Protein AF-A0A0F3GZW8-F1 (afdb_monomer_lite)

Secondary structure (DSSP, 8-state):
-HHHHHHHHHHHHHHHHHHHHHHTT---TT---SSHHHHHHHT-GGGGGGT-HHHHHHHHHSSTT-TTT-GGGHHHHHHHHHHHHHHHHHHHHHHH-SSHHHHS---

Structure (mmCIF, N/CA/C/O backbone):
data_AF-A0A0F3GZW8-F1
#
_entry.id   AF-A0A0F3GZW8-F1
#
loop_
_atom_site.group_PDB
_atom_site.id
_atom_site.type_symbol
_atom_site.label_atom_id
_atom_site.label_alt_id
_atom_site.label_comp_id
_atom_site.label_asym_id
_atom_site.label_entity_id
_atom_site.label_seq_id
_atom_site.pdbx_PDB_ins_code
_atom_site.Cartn_x
_atom_site.Cartn_y
_atom_site.Cartn_z
_atom_site.occupancy
_atom_site.B_iso_or_equiv
_atom_site.auth_seq_id
_atom_site.auth_comp_id
_atom_site.auth_asym_id
_atom_site.auth_atom_id
_atom_site.pdbx_PDB_model_num
ATOM 1 N N . MET A 1 1 ? -20.539 -32.818 47.115 1.00 61.59 1 MET A N 1
ATOM 2 C CA . MET A 1 1 ? -19.917 -31.531 46.699 1.00 61.59 1 MET A CA 1
ATOM 3 C C . MET A 1 1 ? -18.628 -31.689 45.891 1.00 61.59 1 MET A C 1
ATOM 5 O O . MET A 1 1 ? -18.414 -30.912 44.973 1.00 61.59 1 MET A O 1
ATOM 9 N N . ARG A 1 2 ? -17.754 -32.653 46.215 1.00 76.62 2 ARG A N 1
ATOM 10 C CA . ARG A 1 2 ? -16.456 -32.840 45.536 1.00 76.62 2 ARG A CA 1
ATOM 11 C C . ARG A 1 2 ? -16.603 -33.286 44.070 1.00 76.62 2 ARG A C 1
ATOM 13 O O . ARG A 1 2 ? -15.934 -32.748 43.202 1.00 76.62 2 ARG A O 1
ATOM 20 N N . THR A 1 3 ? -17.559 -34.173 43.800 1.00 74.31 3 THR A N 1
ATOM 21 C CA . THR A 1 3 ? -17.944 -34.628 42.452 1.00 74.31 3 THR A CA 1
ATOM 22 C C . THR A 1 3 ? -18.569 -33.516 41.608 1.00 74.31 3 THR A C 1
ATOM 24 O O . THR A 1 3 ? -18.182 -33.332 40.464 1.00 74.31 3 THR A O 1
ATOM 27 N N . LEU A 1 4 ? -19.456 -32.704 42.193 1.00 79.69 4 LEU A N 1
ATOM 28 C CA . LEU A 1 4 ? -20.075 -31.558 41.514 1.00 79.69 4 LEU A CA 1
ATOM 29 C C . LEU A 1 4 ? -19.038 -30.491 41.115 1.00 79.69 4 LEU A C 1
ATOM 31 O O . LEU A 1 4 ? -19.085 -29.972 40.007 1.00 79.69 4 LEU A O 1
ATOM 35 N N . LYS A 1 5 ? -18.053 -30.215 41.983 1.00 78.19 5 LYS A N 1
ATOM 36 C CA . LYS A 1 5 ? -16.934 -29.307 41.672 1.00 78.19 5 LYS A CA 1
ATOM 37 C C . LYS A 1 5 ? -16.046 -29.837 40.542 1.00 78.19 5 LYS A C 1
ATOM 39 O O . LYS A 1 5 ? -15.617 -29.056 39.704 1.00 78.19 5 LYS A O 1
ATOM 44 N N . LEU A 1 6 ? -15.799 -31.149 40.507 1.00 84.12 6 LEU A N 1
ATOM 45 C CA . LEU A 1 6 ? -15.028 -31.788 39.437 1.00 84.12 6 LEU A CA 1
ATOM 46 C C . LEU A 1 6 ? -15.751 -31.706 38.090 1.00 84.12 6 LEU A C 1
ATOM 48 O O . LEU A 1 6 ? -15.115 -31.374 37.098 1.00 84.12 6 LEU A O 1
ATOM 52 N N . VAL A 1 7 ? -17.069 -31.930 38.060 1.00 85.00 7 VAL A N 1
ATOM 53 C CA . VAL A 1 7 ? -17.869 -31.808 36.829 1.00 85.00 7 VAL A CA 1
ATOM 54 C C . VAL A 1 7 ? -17.865 -30.370 36.305 1.00 85.00 7 VAL A C 1
ATOM 56 O O . VAL A 1 7 ? -17.645 -30.166 35.117 1.00 85.00 7 VAL A O 1
ATOM 59 N N . VAL A 1 8 ? -18.025 -29.373 37.183 1.00 87.31 8 VAL A N 1
ATOM 60 C CA . VAL A 1 8 ? -17.992 -27.948 36.800 1.00 87.31 8 VAL A CA 1
ATOM 61 C C . VAL A 1 8 ? -16.610 -27.518 36.293 1.00 87.31 8 VAL A C 1
ATOM 63 O O . VAL A 1 8 ? -16.509 -26.774 35.323 1.00 87.31 8 VAL A O 1
ATOM 66 N N . LEU A 1 9 ? -15.525 -28.000 36.905 1.00 85.56 9 LEU A N 1
ATOM 67 C CA . LEU A 1 9 ? -14.171 -27.712 36.421 1.00 85.56 9 LEU A CA 1
ATOM 68 C C . LEU A 1 9 ? -13.901 -28.353 35.054 1.00 85.56 9 LEU A C 1
ATOM 70 O O . LEU A 1 9 ? -13.270 -27.726 34.205 1.00 85.56 9 LEU A O 1
ATOM 74 N N . LEU A 1 10 ? -14.408 -29.567 34.818 1.00 85.50 10 LEU A N 1
ATOM 75 C CA . LEU A 1 10 ? -14.246 -30.260 33.539 1.00 85.50 10 LEU A CA 1
ATOM 76 C C . LEU A 1 10 ? -15.021 -29.575 32.407 1.00 85.50 10 LEU A C 1
ATOM 78 O O . LEU A 1 10 ? -14.510 -29.472 31.294 1.00 85.50 10 LEU A O 1
ATOM 82 N N . THR A 1 11 ? -16.231 -29.076 32.681 1.00 82.19 11 THR A N 1
ATOM 83 C CA . THR A 1 11 ? -17.036 -28.363 31.678 1.00 82.19 11 THR A CA 1
ATOM 84 C C . THR A 1 11 ? -16.449 -26.998 3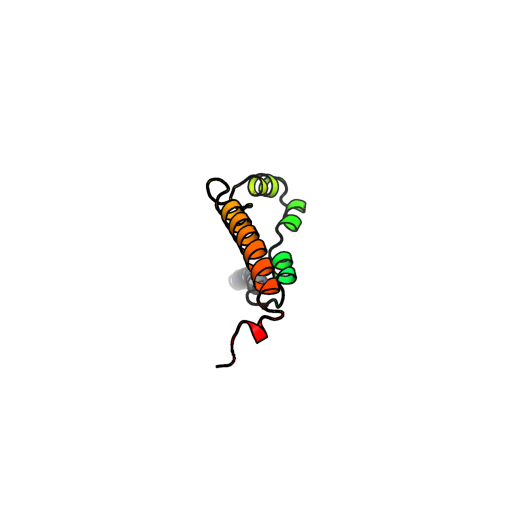1.333 1.00 82.19 11 THR A C 1
ATOM 86 O O . THR A 1 11 ? -16.446 -26.628 30.162 1.00 82.19 11 THR A O 1
ATOM 89 N N . ILE A 1 12 ? -15.885 -26.278 32.307 1.00 84.38 12 ILE A N 1
ATOM 90 C CA . ILE A 1 12 ? -15.163 -25.020 32.058 1.00 84.38 12 ILE A CA 1
ATOM 91 C C . ILE A 1 12 ? -13.893 -25.289 31.242 1.00 84.38 12 ILE A C 1
ATOM 93 O O . ILE A 1 12 ? -13.663 -24.621 30.236 1.00 84.38 12 ILE A O 1
ATOM 97 N N . ALA A 1 13 ? -13.101 -26.299 31.614 1.00 82.06 13 ALA A N 1
ATOM 98 C CA . ALA A 1 13 ? -11.893 -26.663 30.874 1.00 82.06 13 ALA A CA 1
ATOM 99 C C . ALA A 1 13 ? -12.201 -27.046 29.417 1.00 82.06 13 ALA A C 1
ATOM 101 O O . ALA A 1 13 ? -11.511 -26.597 28.504 1.00 82.06 13 ALA A O 1
ATOM 102 N N . LEU A 1 14 ? -13.272 -27.811 29.182 1.00 79.44 14 LEU A N 1
ATOM 103 C CA . LEU A 1 14 ? -13.702 -28.187 27.835 1.00 79.44 14 LEU A CA 1
ATOM 104 C C . LEU A 1 14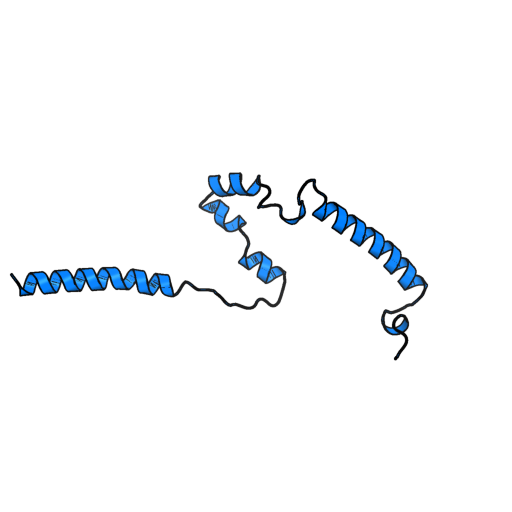 ? -14.267 -26.988 27.052 1.00 79.44 14 LEU A C 1
ATOM 106 O O . LEU A 1 14 ? -13.979 -26.841 25.867 1.00 79.44 14 LEU A O 1
ATOM 110 N N . GLY A 1 15 ? -15.004 -26.095 27.720 1.00 79.75 15 GLY A N 1
ATOM 111 C CA . GLY A 1 15 ? -15.528 -24.859 27.134 1.00 79.75 15 GLY A CA 1
ATOM 112 C C . GLY A 1 15 ? -14.442 -23.862 26.715 1.00 79.75 15 GLY A C 1
ATOM 113 O O . GLY A 1 15 ? -14.627 -23.149 25.735 1.00 79.75 15 GLY A O 1
ATOM 114 N N . LEU A 1 16 ? -13.293 -23.846 27.401 1.00 76.12 16 LEU A N 1
ATOM 115 C CA . LEU A 1 16 ? -12.117 -23.053 27.018 1.00 76.12 16 LEU A CA 1
ATOM 116 C C . LEU A 1 16 ? -11.241 -23.731 25.950 1.00 76.12 16 LEU A C 1
ATOM 118 O O . LEU A 1 16 ? -10.575 -23.035 25.183 1.00 76.12 16 LEU A O 1
ATOM 122 N N . LEU A 1 17 ? -11.254 -25.065 25.856 1.00 71.50 17 LEU A N 1
ATOM 123 C CA . LEU A 1 17 ? -10.461 -25.795 24.861 1.00 71.50 17 LEU A CA 1
ATOM 124 C C . LEU A 1 17 ? -11.015 -25.634 23.434 1.00 71.50 17 LEU A C 1
ATOM 126 O O . LEU A 1 17 ? -10.249 -25.554 22.477 1.00 71.50 17 LEU A O 1
ATOM 130 N N . VAL A 1 18 ? -12.342 -25.570 23.279 1.00 67.75 18 VAL A N 1
ATOM 131 C CA . VAL A 1 18 ? -12.998 -25.499 21.959 1.00 67.75 18 VAL A CA 1
ATOM 132 C C . VAL A 1 18 ? -12.644 -24.213 21.187 1.00 67.75 18 VAL A C 1
ATOM 134 O O . VAL A 1 18 ? -12.234 -24.331 20.031 1.00 67.75 18 VAL A O 1
ATOM 137 N N . PRO A 1 19 ? -12.695 -23.002 21.781 1.00 67.81 19 PRO A N 1
ATOM 138 C CA . PRO A 1 19 ? -12.236 -21.783 21.116 1.00 67.81 19 PRO A CA 1
ATOM 139 C C . PRO A 1 19 ? -10.757 -21.840 20.721 1.00 67.81 19 PRO A C 1
ATOM 141 O O . PRO A 1 19 ? -10.405 -21.419 19.623 1.00 67.81 19 PRO A O 1
ATOM 144 N N . ALA A 1 20 ? -9.893 -22.411 21.568 1.00 65.06 20 ALA A N 1
ATOM 145 C CA . ALA A 1 20 ? -8.460 -22.506 21.291 1.00 65.06 20 ALA A CA 1
ATOM 146 C C . ALA A 1 20 ? -8.153 -23.384 20.061 1.00 65.06 20 ALA A C 1
ATOM 148 O O . ALA A 1 20 ? -7.315 -23.021 19.237 1.00 65.06 20 ALA A O 1
ATOM 149 N N . VAL A 1 21 ? -8.868 -24.502 19.886 1.00 64.62 21 VAL A N 1
ATOM 150 C CA . VAL A 1 21 ? -8.689 -25.403 18.730 1.00 64.62 21 VAL A CA 1
ATOM 151 C C . VAL A 1 21 ? -9.249 -24.799 17.435 1.00 64.62 21 VAL A C 1
ATOM 153 O O . VAL A 1 21 ? -8.672 -24.999 16.367 1.00 64.62 21 VAL A O 1
ATOM 156 N N . VAL A 1 22 ? -10.344 -24.036 17.510 1.00 65.69 22 VAL A N 1
ATOM 157 C CA . VAL A 1 22 ? -10.915 -23.343 16.340 1.00 65.69 22 VAL A CA 1
ATOM 158 C C . VAL A 1 22 ? -10.004 -22.200 15.876 1.00 65.69 22 VAL A C 1
ATOM 160 O O . VAL A 1 22 ? -9.802 -22.039 14.675 1.00 65.69 22 VAL A O 1
ATOM 163 N N . MET A 1 23 ? -9.390 -21.457 16.802 1.00 61.19 23 MET A N 1
ATOM 164 C CA . MET A 1 23 ? -8.439 -20.385 16.470 1.00 61.19 23 MET A CA 1
ATOM 165 C C . MET A 1 23 ? -7.098 -20.911 15.93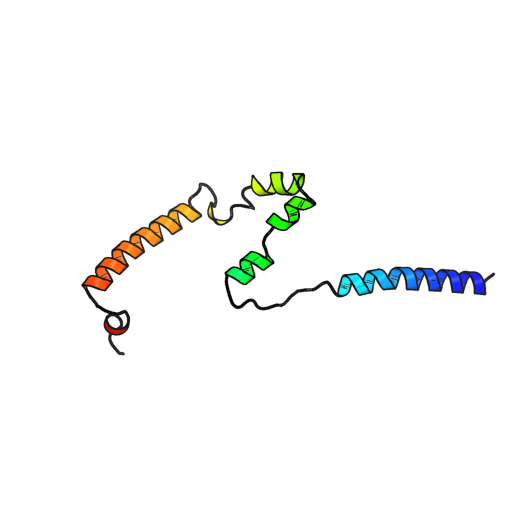0 1.00 61.19 23 MET A C 1
ATOM 167 O O . MET A 1 23 ? -6.458 -20.230 15.138 1.00 61.19 23 MET A O 1
ATOM 171 N N . ALA A 1 24 ? -6.694 -22.138 16.281 1.00 59.31 24 ALA A N 1
ATOM 172 C CA . ALA A 1 24 ? -5.468 -22.761 15.771 1.00 59.31 24 ALA A CA 1
ATOM 173 C C . ALA A 1 24 ? -5.554 -23.219 14.298 1.00 59.31 24 ALA A C 1
ATOM 175 O O . ALA A 1 24 ? -4.528 -23.480 13.679 1.00 59.31 24 ALA A O 1
ATOM 176 N N . LYS A 1 25 ? -6.761 -23.326 13.720 1.00 55.22 25 LYS A N 1
ATOM 177 C CA . LYS A 1 25 ? -6.970 -23.714 12.310 1.00 55.22 25 LYS A CA 1
ATOM 178 C C . LYS A 1 25 ? -7.069 -22.543 11.333 1.00 55.22 25 LYS A C 1
ATOM 180 O O . LYS A 1 25 ? -7.274 -22.774 10.146 1.00 55.22 25 LYS A O 1
ATOM 185 N N . ALA A 1 26 ? -6.921 -21.309 11.806 1.00 56.22 26 ALA A N 1
ATOM 186 C CA . ALA A 1 26 ? -6.957 -20.115 10.964 1.00 56.22 26 ALA A CA 1
ATOM 187 C C . ALA A 1 26 ? -5.607 -19.797 10.291 1.00 56.22 26 ALA A C 1
ATOM 189 O O . ALA A 1 26 ? -5.411 -18.677 9.825 1.00 56.22 26 ALA A O 1
ATOM 190 N N . ASP A 1 27 ? -4.676 -20.752 10.249 1.00 53.34 27 ASP A N 1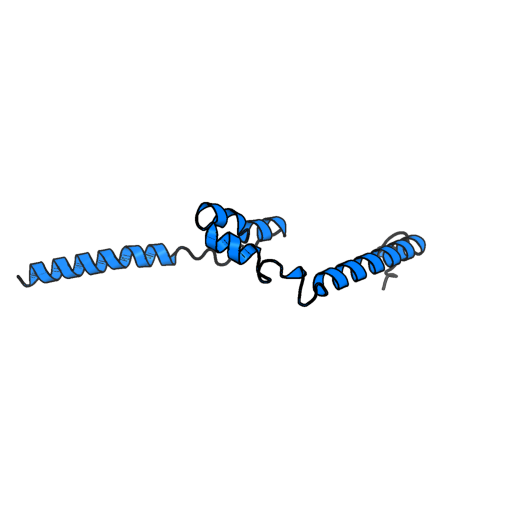
ATOM 191 C CA . ASP A 1 27 ? -3.377 -20.557 9.617 1.00 53.34 27 ASP A CA 1
ATOM 192 C C . ASP A 1 27 ? -3.463 -20.921 8.123 1.00 53.34 27 ASP A C 1
ATOM 194 O O . ASP A 1 27 ? -3.218 -22.051 7.707 1.00 53.34 27 ASP A O 1
ATOM 198 N N . ASP A 1 28 ? -3.867 -19.945 7.304 1.00 56.00 28 ASP A N 1
ATOM 199 C CA . ASP A 1 28 ? -3.780 -19.959 5.829 1.00 56.00 28 ASP A CA 1
ATOM 200 C C . ASP A 1 28 ? -2.320 -19.717 5.367 1.00 56.00 28 ASP A C 1
ATOM 202 O O . ASP A 1 28 ? -2.044 -18.998 4.408 1.00 56.00 28 ASP A O 1
ATOM 206 N N . SER A 1 29 ? -1.346 -20.264 6.102 1.00 55.03 29 SER A N 1
ATOM 207 C CA . SER A 1 29 ? 0.071 -19.870 6.084 1.00 55.03 29 SER A CA 1
ATOM 208 C C . SER A 1 29 ? 0.907 -20.437 4.938 1.00 55.03 29 SER A C 1
ATOM 210 O O . SER A 1 29 ? 2.126 -20.551 5.058 1.00 55.03 29 SER A O 1
ATOM 212 N N . GLY A 1 30 ? 0.315 -20.774 3.791 1.00 58.28 30 GLY A N 1
ATOM 213 C CA . GLY A 1 30 ? 1.136 -21.382 2.739 1.00 58.28 30 GLY A CA 1
ATOM 214 C C . GLY A 1 30 ? 0.509 -21.596 1.381 1.00 58.28 30 GLY A C 1
ATOM 215 O O . GLY A 1 30 ? 1.027 -22.404 0.611 1.00 58.28 30 GLY A O 1
ATOM 216 N N . LYS A 1 31 ? -0.596 -20.925 1.048 1.00 70.62 31 LYS A N 1
ATOM 217 C CA . LYS A 1 31 ? -1.151 -21.075 -0.295 1.00 70.62 31 LYS A CA 1
ATOM 218 C C . LYS A 1 31 ? -0.263 -20.335 -1.298 1.00 70.62 31 LYS A C 1
ATOM 220 O O . LYS A 1 31 ? -0.381 -19.124 -1.467 1.00 70.62 31 LYS A O 1
ATOM 225 N N . GLU A 1 32 ? 0.634 -21.068 -1.956 1.00 81.44 32 GLU A N 1
ATOM 226 C CA . GLU A 1 32 ? 1.434 -20.525 -3.053 1.00 81.44 32 GLU A CA 1
ATOM 227 C C . GLU A 1 32 ? 0.509 -20.008 -4.160 1.00 81.44 32 GLU A C 1
ATOM 229 O O . GLU A 1 32 ? -0.327 -20.733 -4.709 1.00 81.44 32 GLU A O 1
ATOM 234 N N . VAL A 1 33 ? 0.657 -18.727 -4.479 1.00 87.00 33 VAL A N 1
ATOM 235 C CA . VAL A 1 33 ? -0.064 -18.063 -5.564 1.00 87.00 33 VAL A CA 1
ATOM 236 C C . VAL A 1 33 ? 0.789 -18.080 -6.826 1.00 87.00 33 VAL A C 1
ATOM 238 O O . VAL A 1 33 ? 2.004 -17.898 -6.770 1.00 87.00 33 VAL A O 1
ATOM 241 N N . LYS A 1 34 ? 0.162 -18.297 -7.985 1.00 89.69 34 LYS A N 1
ATOM 242 C CA . LYS A 1 34 ? 0.872 -18.429 -9.269 1.00 89.69 34 LYS A CA 1
ATOM 243 C C . LYS A 1 34 ? 0.961 -17.110 -10.020 1.00 89.69 34 LYS A C 1
ATOM 245 O O . LYS A 1 34 ? 1.725 -16.990 -10.976 1.00 89.69 34 LYS A O 1
ATOM 250 N N . THR A 1 35 ? 0.161 -16.126 -9.618 1.00 92.00 35 THR A N 1
ATOM 251 C CA . THR A 1 35 ? 0.058 -14.843 -10.307 1.00 92.00 35 THR A CA 1
ATOM 252 C C . THR A 1 35 ? 0.103 -13.668 -9.339 1.00 92.00 35 THR A C 1
ATOM 254 O O . THR A 1 35 ? -0.384 -13.731 -8.210 1.00 92.00 35 THR A O 1
ATOM 257 N N . ALA A 1 36 ? 0.611 -12.534 -9.825 1.00 86.44 36 ALA A N 1
ATOM 258 C CA . ALA A 1 36 ? 0.572 -11.279 -9.079 1.00 86.44 36 ALA A CA 1
ATOM 259 C C . ALA A 1 36 ? -0.867 -10.857 -8.725 1.00 86.44 36 ALA A C 1
ATOM 261 O O . ALA A 1 36 ? -1.097 -10.282 -7.668 1.00 86.44 36 ALA A O 1
ATOM 262 N N . LYS A 1 37 ? -1.851 -11.176 -9.578 1.00 90.19 37 LYS A N 1
ATOM 263 C CA . LYS A 1 37 ? -3.267 -10.874 -9.327 1.00 90.19 37 LYS A CA 1
ATOM 264 C C . LYS A 1 37 ? -3.800 -11.607 -8.096 1.00 90.19 37 LYS A C 1
ATOM 266 O O . LYS A 1 37 ? -4.498 -11.003 -7.288 1.00 90.19 37 LYS A O 1
ATOM 271 N N . GLU A 1 38 ? -3.468 -12.887 -7.957 1.00 89.75 38 GLU A N 1
ATOM 272 C CA . GLU A 1 38 ? -3.835 -13.683 -6.781 1.00 89.75 38 GLU A CA 1
ATOM 273 C C . GLU A 1 38 ? -3.155 -13.147 -5.520 1.00 89.75 38 GLU A C 1
ATOM 275 O O . GLU A 1 38 ? -3.814 -13.012 -4.492 1.00 89.75 38 GLU A O 1
ATOM 280 N N . LEU A 1 39 ? -1.875 -12.766 -5.614 1.00 87.88 39 LEU A N 1
ATOM 281 C CA . LEU A 1 39 ? -1.151 -12.159 -4.497 1.00 87.88 39 LEU A CA 1
ATOM 282 C C . LEU A 1 39 ? -1.801 -10.842 -4.042 1.00 87.88 39 LEU A C 1
ATOM 284 O O . LEU A 1 39 ? -2.032 -10.641 -2.854 1.00 87.88 39 LEU A O 1
ATOM 288 N N . ILE A 1 40 ? -2.142 -9.960 -4.986 1.00 89.25 40 ILE A N 1
ATOM 289 C CA . ILE A 1 40 ? -2.811 -8.685 -4.689 1.00 89.25 40 ILE A CA 1
ATOM 290 C C . ILE A 1 40 ? -4.160 -8.935 -4.015 1.00 89.25 40 ILE A C 1
ATOM 292 O O . ILE A 1 40 ? -4.449 -8.315 -2.999 1.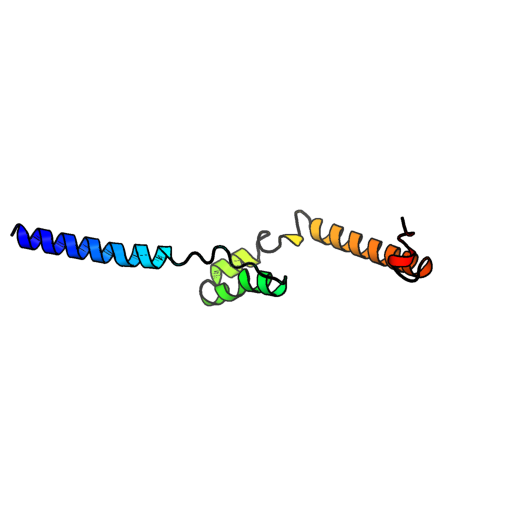00 89.25 40 ILE A O 1
ATOM 296 N N . ALA A 1 41 ? -4.963 -9.866 -4.535 1.00 90.00 41 ALA A N 1
ATOM 297 C CA . ALA A 1 41 ? -6.254 -10.206 -3.942 1.00 90.00 41 ALA A CA 1
ATOM 298 C C . ALA A 1 41 ? -6.114 -10.778 -2.518 1.00 90.00 41 ALA A C 1
ATOM 300 O O . ALA A 1 41 ? -6.921 -10.464 -1.643 1.00 90.00 41 ALA A O 1
ATOM 301 N N . MET A 1 42 ? -5.075 -11.583 -2.267 1.00 87.44 42 MET A N 1
ATOM 302 C CA . MET A 1 42 ? -4.791 -12.164 -0.952 1.00 87.44 42 MET A CA 1
ATOM 303 C C . MET A 1 42 ? -4.484 -11.100 0.107 1.00 87.44 42 MET A C 1
ATOM 305 O O . MET A 1 42 ? -4.889 -11.265 1.257 1.00 87.44 42 MET A O 1
ATOM 309 N N . TYR A 1 43 ? -3.839 -9.996 -0.279 1.00 87.19 43 TYR A N 1
ATOM 310 C CA . TYR A 1 43 ? -3.431 -8.912 0.622 1.00 87.19 43 TYR A CA 1
ATOM 311 C C . TYR A 1 43 ? -4.207 -7.601 0.415 1.00 87.19 43 TYR A C 1
ATOM 313 O O . TYR A 1 43 ? -3.786 -6.550 0.895 1.00 87.19 43 TYR A O 1
ATOM 321 N N . ASP A 1 44 ? -5.358 -7.642 -0.261 1.00 90.62 44 ASP A N 1
ATOM 322 C CA . ASP A 1 44 ? -6.178 -6.453 -0.480 1.00 90.62 44 ASP A CA 1
ATOM 323 C C . ASP A 1 44 ? -6.835 -5.994 0.834 1.00 90.62 44 ASP A C 1
ATOM 325 O O . ASP A 1 44 ? -7.704 -6.669 1.398 1.00 90.62 44 ASP A O 1
ATOM 329 N N . SER A 1 45 ? -6.407 -4.834 1.332 1.00 92.56 45 SER A N 1
ATOM 330 C CA . SER A 1 45 ? -6.933 -4.212 2.551 1.00 92.56 45 SER A CA 1
ATOM 331 C C . SER A 1 45 ? -8.270 -3.494 2.339 1.00 92.56 45 SER A C 1
ATOM 333 O O . SER A 1 45 ? -8.906 -3.109 3.323 1.00 92.56 45 SER A O 1
ATOM 335 N N . THR A 1 46 ? -8.741 -3.305 1.098 1.00 93.06 46 THR A N 1
ATOM 336 C CA . THR A 1 46 ? -9.991 -2.569 0.815 1.00 93.06 46 THR A CA 1
ATOM 337 C C . THR A 1 46 ? -11.220 -3.246 1.419 1.00 93.06 46 THR A C 1
ATOM 339 O O . THR A 1 46 ? -12.128 -2.558 1.887 1.00 93.06 46 THR A O 1
ATOM 342 N N . ARG A 1 47 ? -11.220 -4.583 1.522 1.00 91.69 47 ARG A N 1
ATOM 343 C CA . ARG A 1 47 ? -12.275 -5.351 2.211 1.00 91.69 47 ARG A CA 1
ATOM 344 C C . ARG A 1 47 ? -12.441 -4.951 3.679 1.00 91.69 47 ARG A C 1
ATOM 346 O O . ARG A 1 47 ? -13.552 -4.966 4.198 1.00 91.69 47 ARG A O 1
ATOM 353 N N . CYS A 1 48 ? -11.360 -4.531 4.338 1.00 93.62 48 CYS A N 1
ATOM 354 C CA . CYS A 1 48 ? -11.368 -4.170 5.755 1.00 93.62 48 CYS A CA 1
ATOM 355 C C . CYS A 1 48 ? -12.103 -2.846 6.013 1.00 93.62 48 CYS A C 1
ATOM 357 O O . CYS A 1 48 ? -12.592 -2.623 7.120 1.00 93.62 48 CYS A O 1
ATOM 359 N N . LYS A 1 49 ? -12.239 -1.985 4.992 1.00 95.75 49 LYS A N 1
ATOM 360 C CA . LYS A 1 49 ? -12.933 -0.692 5.084 1.00 95.75 49 LYS A CA 1
ATOM 361 C C . LYS A 1 49 ? -14.386 -0.830 5.546 1.00 95.75 49 LYS A C 1
ATOM 363 O O . LYS A 1 49 ? -14.884 0.066 6.216 1.00 95.75 49 LYS A O 1
ATOM 368 N N . GLN A 1 50 ? -15.045 -1.940 5.207 1.00 94.00 50 GLN A N 1
ATOM 369 C CA . GLN A 1 50 ? -16.453 -2.181 5.539 1.00 94.00 50 GLN A CA 1
ATOM 370 C C . GLN A 1 50 ? -16.696 -2.293 7.052 1.00 94.00 50 GLN A C 1
ATOM 372 O O . GLN A 1 50 ? -17.741 -1.866 7.530 1.00 94.00 50 GLN A O 1
ATOM 377 N N . CYS A 1 51 ? -15.729 -2.836 7.801 1.00 96.88 51 CYS A N 1
ATOM 378 C CA . CYS A 1 51 ? -15.844 -3.049 9.249 1.00 96.88 51 CYS A CA 1
ATOM 379 C C . CYS A 1 51 ? -14.925 -2.131 10.074 1.00 96.88 51 CYS A C 1
ATOM 381 O O . CYS A 1 51 ? -15.182 -1.907 11.255 1.00 96.88 51 CYS A O 1
ATOM 383 N N . HIS A 1 52 ? -13.865 -1.584 9.471 1.00 97.06 52 HIS A N 1
ATOM 384 C CA . HIS A 1 52 ? -12.835 -0.787 10.145 1.00 97.06 52 HIS A CA 1
ATOM 385 C C . HIS A 1 52 ? -12.588 0.547 9.436 1.00 97.06 52 HIS A C 1
ATOM 387 O O . HIS A 1 52 ? -11.455 0.891 9.100 1.00 97.06 52 HIS A O 1
ATOM 393 N N . GLU A 1 53 ? -13.653 1.313 9.201 1.00 96.69 53 GLU A N 1
ATOM 394 C CA . GLU A 1 53 ? -13.599 2.529 8.384 1.00 96.69 53 GLU A CA 1
ATOM 395 C C . GLU A 1 53 ? -12.562 3.549 8.879 1.00 96.69 53 GLU A C 1
ATOM 397 O O . GLU A 1 53 ? -11.761 4.045 8.087 1.00 96.69 53 GLU A O 1
ATOM 402 N N . GLN A 1 54 ? -12.556 3.855 10.179 1.00 97.19 54 GLN A N 1
ATOM 403 C CA . GLN A 1 54 ? -11.675 4.886 10.731 1.00 97.19 54 GLN A CA 1
ATOM 404 C C . GLN A 1 54 ? -10.197 4.482 10.640 1.00 97.19 54 GLN A C 1
ATOM 406 O O . GLN A 1 54 ? -9.382 5.241 10.122 1.00 97.19 54 GLN A O 1
ATOM 411 N N . ILE A 1 55 ? -9.867 3.252 11.047 1.00 97.00 55 ILE A N 1
ATOM 412 C CA . ILE A 1 55 ? -8.501 2.714 10.954 1.00 97.00 55 ILE A CA 1
ATOM 413 C C . ILE A 1 55 ? -8.046 2.671 9.492 1.00 97.00 55 ILE A C 1
ATOM 415 O O . ILE A 1 55 ? -6.919 3.058 9.187 1.00 97.00 55 ILE A O 1
ATOM 419 N N . TYR A 1 56 ? -8.926 2.251 8.578 1.00 97.12 56 TYR A N 1
ATOM 420 C CA . TYR A 1 56 ? -8.630 2.242 7.149 1.00 97.12 56 TYR A CA 1
ATOM 421 C C . TYR A 1 56 ? -8.323 3.655 6.631 1.00 97.12 56 TYR A C 1
ATOM 423 O O . TYR A 1 56 ? -7.325 3.840 5.939 1.00 97.12 56 TYR A O 1
ATOM 431 N N . LYS A 1 57 ? -9.136 4.660 6.991 1.00 96.38 57 LYS A N 1
ATOM 432 C CA . LYS A 1 57 ? -8.924 6.067 6.600 1.00 96.38 57 LYS A CA 1
ATOM 433 C C . LYS A 1 57 ? -7.582 6.612 7.087 1.00 96.38 57 LYS A C 1
ATOM 435 O O . LYS A 1 57 ? -6.922 7.348 6.352 1.00 96.38 57 LYS A O 1
ATOM 440 N N . ASP A 1 58 ? -7.179 6.263 8.303 1.00 96.31 58 ASP A N 1
ATOM 441 C CA . ASP A 1 58 ? -5.909 6.713 8.874 1.00 96.31 58 ASP A CA 1
ATOM 442 C C . ASP A 1 58 ? -4.720 5.993 8.215 1.00 96.31 58 ASP A C 1
ATOM 444 O O . ASP A 1 58 ? -3.741 6.630 7.810 1.00 96.31 58 ASP A O 1
ATOM 448 N N . TRP A 1 59 ? -4.835 4.679 7.998 1.00 95.31 59 TRP A N 1
ATOM 449 C CA . TRP A 1 59 ? -3.843 3.882 7.275 1.00 95.31 59 TRP A CA 1
ATOM 450 C C . TRP A 1 59 ? -3.655 4.349 5.824 1.00 95.31 59 TRP A C 1
ATOM 452 O O . TRP A 1 59 ? -2.518 4.558 5.397 1.00 95.31 59 TRP A O 1
ATOM 462 N N . GLU A 1 60 ? -4.737 4.574 5.075 1.00 93.62 60 GLU A N 1
ATOM 463 C CA . GLU A 1 60 ? -4.712 4.980 3.661 1.00 93.62 60 GLU A CA 1
ATOM 464 C C . GLU A 1 60 ? -3.957 6.304 3.457 1.00 93.62 60 GLU A C 1
ATOM 466 O O . GLU A 1 60 ? -3.228 6.479 2.474 1.00 93.62 60 GLU A O 1
ATOM 471 N N . LYS A 1 61 ? -4.053 7.227 4.420 1.00 91.25 61 LYS A N 1
ATOM 472 C CA . LYS A 1 61 ? -3.326 8.504 4.390 1.00 91.25 61 LYS A CA 1
ATOM 473 C C . LYS A 1 61 ? -1.843 8.367 4.728 1.00 91.25 61 LYS A C 1
ATOM 475 O O . LYS A 1 61 ? -1.058 9.192 4.258 1.00 91.25 61 LYS A O 1
ATOM 480 N N . SER A 1 62 ? -1.451 7.340 5.478 1.00 90.12 62 SER A N 1
ATOM 481 C CA . SER A 1 62 ? -0.067 7.123 5.908 1.00 90.12 62 SER A CA 1
ATOM 482 C C . SER A 1 62 ? 0.897 6.832 4.745 1.00 90.12 62 SER A C 1
ATOM 484 O O . SER A 1 62 ? 0.492 6.646 3.597 1.00 90.12 62 SER A O 1
ATOM 486 N N . LEU A 1 63 ? 2.201 6.798 5.038 1.00 85.06 63 LEU A N 1
ATOM 487 C CA . LEU A 1 63 ? 3.217 6.329 4.087 1.00 85.06 63 LEU A CA 1
ATOM 488 C C . LEU A 1 63 ? 3.264 4.796 3.990 1.00 85.06 63 LEU A C 1
ATOM 490 O O . LEU A 1 63 ? 3.695 4.271 2.967 1.00 85.06 63 LEU A O 1
ATOM 494 N N . HIS A 1 64 ? 2.772 4.075 5.004 1.00 85.81 64 HIS A N 1
ATOM 495 C CA . HIS A 1 64 ? 2.736 2.609 5.001 1.00 85.81 64 HIS A CA 1
ATOM 496 C C . HIS A 1 64 ? 1.810 2.041 3.914 1.00 85.81 64 HIS A C 1
ATOM 498 O O . HIS A 1 64 ? 2.065 0.953 3.411 1.00 85.81 64 HIS A O 1
ATOM 504 N N . SER A 1 65 ? 0.770 2.779 3.507 1.00 89.62 65 SER A N 1
ATOM 505 C CA . SER A 1 65 ? -0.103 2.403 2.383 1.00 89.62 65 SER A CA 1
ATOM 506 C C . SER A 1 65 ? 0.514 2.691 1.007 1.00 89.62 65 SER A C 1
ATOM 508 O O . SER A 1 65 ? -0.032 2.282 -0.016 1.00 89.62 65 SER A O 1
ATOM 510 N N . LYS A 1 66 ? 1.653 3.398 0.956 1.00 84.75 66 LYS A N 1
ATOM 511 C CA . LYS A 1 66 ? 2.297 3.892 -0.272 1.00 84.75 66 LYS A CA 1
ATOM 512 C C . LYS A 1 66 ? 3.761 3.436 -0.350 1.00 84.75 66 LYS A C 1
ATOM 514 O O . LYS A 1 66 ? 4.653 4.276 -0.496 1.00 84.75 66 LYS A O 1
ATOM 519 N N . PRO A 1 67 ? 4.039 2.119 -0.303 1.00 76.19 67 PRO A N 1
ATOM 520 C CA . PRO A 1 67 ? 5.408 1.602 -0.228 1.00 76.19 67 PRO A CA 1
ATOM 521 C C . PRO A 1 67 ? 6.272 2.021 -1.425 1.00 76.19 67 PRO A C 1
ATOM 523 O O . PRO A 1 67 ? 7.483 2.169 -1.298 1.00 76.19 67 PRO A O 1
ATOM 526 N N . LEU A 1 68 ? 5.647 2.274 -2.580 1.00 73.31 68 LEU A N 1
ATOM 527 C CA . LEU A 1 68 ? 6.345 2.681 -3.796 1.00 73.31 68 LEU A CA 1
ATOM 528 C C . LEU A 1 68 ? 6.685 4.170 -3.845 1.00 73.31 68 LEU A C 1
ATOM 530 O O . LEU A 1 68 ? 7.555 4.548 -4.617 1.00 73.31 68 LEU A O 1
ATOM 534 N N . ILE A 1 69 ? 6.052 5.028 -3.042 1.00 72.69 69 ILE A N 1
ATOM 535 C CA . ILE A 1 69 ? 6.378 6.461 -3.059 1.00 72.69 69 ILE A CA 1
ATOM 536 C C . ILE A 1 69 ? 7.747 6.682 -2.391 1.00 72.69 69 ILE A C 1
ATOM 538 O O . ILE A 1 69 ? 8.545 7.473 -2.887 1.00 72.69 69 ILE A O 1
ATOM 542 N N . GLY A 1 70 ? 8.097 5.900 -1.363 1.00 62.97 70 GLY A N 1
ATOM 543 C CA . GLY A 1 70 ? 9.376 6.026 -0.655 1.00 62.97 70 GLY A CA 1
ATOM 544 C C . GLY A 1 70 ? 9.591 7.417 -0.028 1.00 62.97 70 GLY A C 1
ATOM 545 O O . GLY A 1 70 ? 8.774 8.329 -0.206 1.00 62.97 70 GLY A O 1
ATOM 546 N N . PRO A 1 71 ? 10.684 7.626 0.727 1.00 59.62 71 PRO A N 1
ATOM 547 C CA . PRO A 1 71 ? 11.028 8.959 1.199 1.00 59.62 71 PRO A CA 1
ATOM 548 C C . PRO A 1 71 ? 11.228 9.885 -0.012 1.00 59.62 71 PRO A C 1
ATOM 550 O O . PRO A 1 71 ? 11.992 9.589 -0.931 1.00 59.62 71 PRO A O 1
ATOM 553 N N . PHE A 1 72 ? 10.497 11.002 -0.022 1.00 60.72 72 PHE A N 1
ATOM 554 C CA . PHE A 1 72 ? 10.570 12.054 -1.046 1.00 60.72 72 PHE A CA 1
ATOM 555 C C . PHE A 1 72 ? 10.095 11.676 -2.463 1.00 60.72 72 PHE A C 1
ATOM 557 O O . PHE A 1 72 ? 10.542 12.289 -3.430 1.00 60.72 72 PHE A O 1
ATOM 564 N N . SER A 1 73 ? 9.186 10.704 -2.624 1.00 64.38 73 SER A N 1
ATOM 565 C CA . SER A 1 73 ? 8.679 10.278 -3.952 1.00 64.38 73 SER A CA 1
ATOM 566 C C . SER A 1 73 ? 9.755 9.693 -4.882 1.00 64.38 73 SER A C 1
ATOM 568 O O . SER A 1 73 ? 9.538 9.538 -6.085 1.00 64.38 73 SER A O 1
ATOM 570 N N . LYS A 1 74 ? 10.939 9.378 -4.341 1.00 67.12 74 LYS A N 1
ATOM 571 C CA . LYS A 1 74 ? 12.104 8.957 -5.124 1.00 67.12 74 LYS A CA 1
ATOM 572 C C . LYS A 1 74 ? 11.991 7.517 -5.602 1.00 67.12 74 LYS A C 1
ATOM 574 O O . LYS A 1 74 ? 12.459 7.233 -6.691 1.00 67.12 74 LYS A O 1
ATOM 579 N N . THR A 1 75 ? 11.359 6.616 -4.851 1.00 75.12 75 THR A N 1
ATOM 580 C CA . THR A 1 75 ? 11.301 5.196 -5.237 1.00 75.12 75 THR A CA 1
ATOM 581 C C . THR A 1 75 ? 10.496 5.001 -6.524 1.00 75.12 75 THR A C 1
ATOM 583 O O . THR A 1 75 ? 10.994 4.403 -7.477 1.00 75.12 75 THR A O 1
ATOM 586 N N . LEU A 1 76 ? 9.295 5.582 -6.601 1.00 74.56 76 LEU A N 1
ATOM 587 C CA . LEU A 1 76 ? 8.477 5.540 -7.811 1.00 74.56 76 LEU A CA 1
ATOM 588 C C . LEU A 1 76 ? 9.087 6.390 -8.931 1.00 74.56 76 LEU A C 1
ATOM 590 O O . LEU A 1 76 ? 9.077 5.958 -10.078 1.00 74.56 76 LEU A O 1
ATOM 594 N N . GLY A 1 77 ? 9.651 7.560 -8.606 1.00 76.44 77 GLY A N 1
ATOM 595 C CA . GLY A 1 77 ? 10.337 8.416 -9.579 1.00 76.44 77 GLY A CA 1
ATOM 596 C C . GLY A 1 77 ? 11.501 7.700 -10.268 1.00 76.44 77 GLY A C 1
ATOM 597 O O . GLY A 1 77 ? 11.518 7.601 -11.489 1.00 76.44 77 GLY A O 1
ATOM 598 N N . THR A 1 78 ? 12.407 7.100 -9.492 1.00 78.06 78 THR A N 1
ATOM 599 C CA . THR A 1 78 ? 13.545 6.326 -10.007 1.00 78.06 78 THR A CA 1
ATOM 600 C C . THR A 1 78 ? 13.089 5.126 -10.832 1.00 78.06 78 THR A C 1
ATOM 602 O O . THR A 1 78 ? 13.667 4.860 -11.882 1.00 78.06 78 THR A O 1
ATOM 605 N N . LEU A 1 79 ? 12.044 4.407 -10.402 1.00 79.19 79 LEU A N 1
ATOM 606 C CA . LEU A 1 79 ? 11.492 3.305 -11.193 1.00 79.19 79 LEU A CA 1
ATOM 607 C C . LEU A 1 79 ? 10.924 3.802 -12.531 1.00 79.19 79 LEU A C 1
ATOM 609 O O . LEU A 1 79 ? 11.189 3.199 -13.567 1.00 79.19 79 LEU A O 1
ATOM 613 N N . ILE A 1 80 ? 10.169 4.903 -12.530 1.00 79.94 80 ILE A N 1
ATOM 614 C CA . ILE A 1 80 ? 9.623 5.510 -13.751 1.00 79.94 80 ILE A CA 1
ATOM 615 C C . ILE A 1 80 ? 10.752 5.949 -14.688 1.00 79.94 80 ILE A C 1
ATOM 617 O O . ILE A 1 80 ? 10.688 5.672 -15.886 1.00 79.94 80 ILE A O 1
ATOM 621 N N . ASP A 1 81 ? 11.779 6.611 -14.164 1.00 82.69 81 ASP A N 1
ATOM 622 C CA . ASP A 1 81 ? 12.915 7.079 -14.959 1.00 82.69 81 ASP A CA 1
ATOM 623 C C . ASP A 1 81 ? 13.702 5.902 -15.548 1.00 82.69 81 ASP A C 1
ATOM 625 O O . ASP A 1 81 ? 14.012 5.906 -16.741 1.00 82.69 81 ASP A O 1
ATOM 629 N N . TYR A 1 82 ? 13.917 4.841 -14.763 1.00 82.06 82 TYR A N 1
ATOM 630 C CA . TYR A 1 82 ? 14.502 3.588 -15.242 1.00 82.06 82 TYR A CA 1
ATO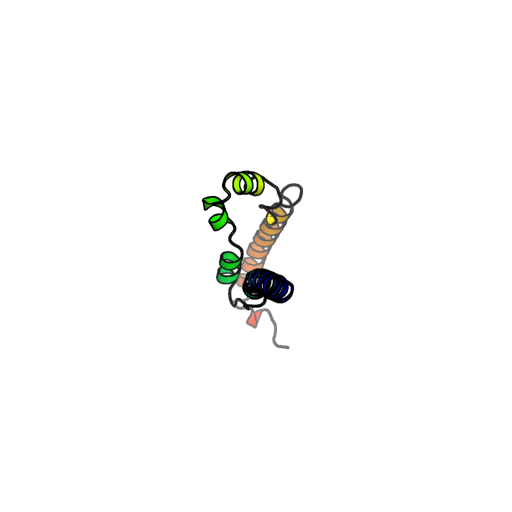M 631 C C . TYR A 1 82 ? 13.684 2.968 -16.383 1.00 82.06 82 TYR A C 1
ATOM 633 O O . TYR A 1 82 ? 14.243 2.587 -17.411 1.00 82.06 82 TYR A O 1
ATOM 641 N N . LEU A 1 83 ? 12.357 2.887 -16.236 1.00 80.62 83 LEU A N 1
ATOM 642 C CA . LEU A 1 83 ? 11.475 2.337 -17.268 1.00 80.62 83 LEU A CA 1
ATOM 643 C C . LEU A 1 83 ? 11.489 3.185 -18.548 1.00 80.62 83 LEU A C 1
ATOM 645 O O . LEU A 1 83 ? 11.516 2.625 -19.641 1.00 80.62 83 LEU A O 1
ATOM 649 N N . LYS A 1 84 ? 11.530 4.519 -18.434 1.00 80.88 84 LYS A N 1
ATOM 650 C CA . LYS A 1 84 ? 11.658 5.429 -19.587 1.00 80.88 84 LYS A CA 1
ATOM 651 C C . LYS A 1 84 ? 12.992 5.257 -20.310 1.00 80.88 84 LYS A C 1
ATOM 653 O O . LYS A 1 84 ? 13.016 5.219 -21.538 1.00 80.88 84 LYS A O 1
ATOM 658 N N . GLN A 1 85 ? 14.090 5.141 -19.562 1.00 81.69 85 GLN A N 1
ATOM 659 C CA . GLN A 1 85 ? 15.405 4.875 -20.143 1.00 81.69 85 GLN A CA 1
ATOM 660 C C . GLN A 1 85 ? 15.408 3.526 -20.871 1.00 81.69 85 GLN A C 1
ATOM 662 O O . GLN A 1 85 ? 15.825 3.454 -22.027 1.00 81.69 85 GLN A O 1
ATOM 667 N N . ARG A 1 86 ? 14.877 2.478 -20.228 1.00 77.62 86 ARG A N 1
ATOM 668 C CA . ARG A 1 86 ? 14.741 1.148 -20.826 1.00 77.62 86 ARG A CA 1
ATOM 669 C C . ARG A 1 86 ? 13.885 1.157 -22.083 1.00 77.62 86 ARG A C 1
ATOM 671 O O . ARG A 1 86 ? 14.267 0.497 -23.031 1.00 77.62 86 ARG A O 1
ATOM 678 N N . ASP A 1 87 ? 12.777 1.891 -22.133 1.00 76.56 87 ASP A N 1
ATOM 679 C CA . ASP A 1 87 ? 11.953 1.983 -23.347 1.00 76.56 87 ASP A CA 1
ATOM 680 C C . ASP A 1 87 ? 12.741 2.588 -24.524 1.00 76.56 87 ASP A C 1
ATOM 682 O O . ASP A 1 87 ? 12.698 2.075 -25.641 1.00 76.56 87 ASP A O 1
ATOM 686 N N . GLY A 1 88 ? 13.544 3.626 -24.267 1.00 74.94 88 GLY A N 1
ATOM 687 C CA . GLY A 1 88 ? 14.456 4.187 -25.267 1.00 74.94 88 GLY A CA 1
ATOM 688 C C . GLY A 1 88 ? 15.551 3.208 -25.709 1.00 74.94 88 GLY A C 1
ATOM 689 O O . GLY A 1 88 ? 15.835 3.092 -26.901 1.00 74.94 88 GLY A O 1
ATOM 690 N N . GLU A 1 89 ? 16.152 2.480 -24.767 1.00 72.88 89 GLU A N 1
ATOM 691 C CA . GLU A 1 89 ? 17.160 1.451 -25.057 1.00 72.88 89 GLU A CA 1
ATOM 692 C C . GLU A 1 89 ? 16.575 0.245 -25.798 1.00 72.88 89 GLU A C 1
ATOM 694 O O . GLU A 1 89 ? 17.213 -0.262 -26.712 1.00 72.88 89 GLU A O 1
ATOM 699 N N . LEU A 1 90 ? 15.362 -0.191 -25.449 1.00 66.69 90 LEU A N 1
ATOM 700 C CA . LEU A 1 90 ? 14.655 -1.295 -26.100 1.00 66.69 90 LEU A CA 1
ATOM 701 C C . LEU A 1 90 ? 14.212 -0.924 -27.518 1.00 66.69 90 LEU A C 1
ATOM 703 O O . LEU A 1 90 ? 14.276 -1.756 -28.418 1.00 66.69 90 LEU A O 1
ATOM 707 N N . LYS A 1 91 ? 13.816 0.331 -27.752 1.00 72.12 91 LYS A N 1
ATOM 708 C CA . LYS A 1 91 ? 13.563 0.840 -29.109 1.00 72.12 91 LYS A CA 1
ATOM 709 C C . LYS A 1 91 ? 14.834 0.805 -29.950 1.00 72.12 91 LYS A C 1
ATOM 711 O O . LYS A 1 91 ? 14.833 0.195 -31.015 1.00 72.12 91 LYS A O 1
ATOM 716 N N . LYS A 1 92 ? 15.943 1.340 -29.429 1.00 71.44 92 LYS A N 1
ATOM 717 C CA . LYS A 1 92 ? 17.248 1.257 -30.105 1.00 71.44 92 LYS A CA 1
ATOM 718 C C . LYS A 1 92 ? 17.703 -0.185 -30.321 1.00 71.44 92 LYS A C 1
ATOM 720 O O . LYS A 1 92 ? 18.216 -0.510 -31.384 1.00 71.44 92 LYS A O 1
ATOM 725 N N . SER A 1 93 ? 17.505 -1.073 -29.348 1.00 65.19 93 SER A N 1
ATOM 726 C CA . SER A 1 93 ? 17.878 -2.478 -29.511 1.00 65.19 93 SER A CA 1
ATOM 727 C C . SER A 1 93 ? 17.006 -3.181 -30.550 1.00 65.19 93 SER A C 1
ATOM 729 O O . SER A 1 93 ? 17.536 -4.014 -31.273 1.00 65.19 93 SER A O 1
ATOM 731 N N . SER A 1 94 ? 15.728 -2.809 -30.688 1.00 66.19 94 SER A N 1
ATOM 732 C CA . SER A 1 94 ? 14.834 -3.322 -31.737 1.00 66.19 94 SER A CA 1
ATOM 733 C C . SER A 1 94 ? 15.183 -2.826 -33.148 1.00 66.19 94 SER A C 1
ATOM 735 O O . SER A 1 94 ? 14.895 -3.507 -34.131 1.00 66.19 94 SER A O 1
ATOM 737 N N . GLU A 1 95 ? 15.837 -1.663 -33.258 1.00 72.62 95 GLU A N 1
ATOM 738 C CA . GLU A 1 95 ? 16.413 -1.165 -34.516 1.00 72.62 95 GLU A CA 1
ATOM 739 C C . GLU A 1 95 ? 17.686 -1.936 -34.892 1.00 72.62 95 GLU A C 1
ATOM 741 O O . GLU A 1 95 ? 17.921 -2.220 -36.066 1.00 72.62 95 GLU A O 1
ATOM 746 N N . ILE A 1 96 ? 18.500 -2.292 -33.893 1.00 69.56 96 ILE A N 1
ATOM 747 C CA . ILE A 1 96 ? 19.777 -2.993 -34.079 1.00 69.56 96 ILE A CA 1
ATOM 748 C C . ILE A 1 96 ? 19.565 -4.502 -34.259 1.00 69.56 96 ILE A C 1
ATOM 750 O O . ILE A 1 96 ? 20.318 -5.147 -34.987 1.00 69.56 96 ILE A O 1
ATOM 754 N N . THR A 1 97 ? 18.541 -5.083 -33.630 1.00 66.19 97 THR A N 1
ATOM 755 C CA . THR A 1 97 ? 18.229 -6.504 -33.751 1.00 66.19 97 THR A CA 1
ATOM 756 C C . THR A 1 97 ? 16.728 -6.772 -33.663 1.00 66.19 97 THR A C 1
ATOM 758 O O . THR A 1 97 ? 16.018 -6.224 -32.823 1.00 66.19 97 THR A O 1
ATOM 761 N N . LYS A 1 98 ? 16.226 -7.676 -34.507 1.00 73.25 98 LYS A N 1
ATOM 762 C CA . LYS A 1 98 ? 14.782 -7.945 -34.626 1.00 73.25 98 LYS A CA 1
ATOM 763 C C . LYS A 1 98 ? 14.227 -8.834 -33.512 1.00 73.25 98 LYS A C 1
ATOM 765 O O . LYS A 1 98 ? 13.013 -8.877 -33.321 1.00 73.25 98 LYS A O 1
ATOM 770 N N . SER A 1 99 ? 15.083 -9.543 -32.777 1.00 69.81 99 SER A N 1
ATOM 771 C CA . SER A 1 99 ? 14.671 -10.379 -31.651 1.00 69.81 99 SER A CA 1
ATOM 772 C C . SER A 1 99 ? 15.766 -10.504 -30.588 1.00 69.81 99 SER A C 1
ATOM 774 O O . SER A 1 99 ? 16.953 -10.438 -30.889 1.00 69.81 99 SER A O 1
ATOM 776 N N . ILE A 1 100 ? 15.386 -10.752 -29.329 1.00 64.56 100 ILE A N 1
ATOM 777 C CA . ILE A 1 100 ? 16.342 -11.012 -28.231 1.00 64.56 100 ILE A CA 1
ATOM 778 C C . ILE A 1 100 ? 17.280 -12.184 -28.569 1.00 64.56 100 ILE A C 1
ATOM 780 O O . ILE A 1 100 ? 18.445 -12.167 -28.182 1.00 64.56 100 ILE A O 1
ATOM 784 N N . LYS A 1 101 ? 16.792 -13.164 -29.340 1.00 63.59 101 LYS A N 1
ATOM 785 C CA . LYS A 1 101 ? 17.578 -14.296 -29.840 1.00 63.59 101 LYS A CA 1
ATOM 786 C C . LYS A 1 101 ? 18.682 -13.865 -30.812 1.00 63.59 101 LYS A C 1
ATOM 788 O O . LYS A 1 101 ? 19.737 -14.478 -30.817 1.00 63.59 101 LYS A O 1
ATOM 793 N N . ASP A 1 102 ? 18.449 -12.818 -31.598 1.00 64.81 102 ASP A N 1
ATOM 794 C CA . ASP A 1 102 ? 19.447 -12.250 -32.509 1.00 64.81 102 ASP A CA 1
ATOM 795 C C . ASP A 1 102 ? 20.417 -11.301 -31.773 1.00 64.81 102 ASP A C 1
ATOM 797 O O . ASP A 1 102 ? 21.536 -11.082 -32.229 1.00 64.81 102 ASP A O 1
ATOM 801 N N . TYR A 1 103 ? 20.002 -10.729 -30.630 1.00 65.25 103 TYR A N 1
ATOM 802 C CA . TYR A 1 103 ? 20.848 -9.883 -29.767 1.00 65.25 103 TYR A CA 1
ATOM 803 C C . TYR A 1 103 ? 21.858 -10.724 -28.990 1.00 65.25 103 TYR A C 1
ATOM 805 O O . TYR A 1 103 ? 23.037 -10.389 -28.874 1.00 65.25 103 TYR A O 1
ATOM 813 N N . MET A 1 104 ? 21.362 -11.816 -28.412 1.00 60.44 104 MET A N 1
ATOM 814 C CA . MET A 1 104 ? 22.161 -12.793 -27.703 1.00 60.44 104 MET A CA 1
ATOM 815 C C . MET A 1 104 ? 22.807 -13.677 -28.760 1.00 60.44 104 MET A C 1
ATOM 817 O O . MET A 1 104 ? 22.241 -14.705 -29.123 1.00 60.44 104 MET A O 1
ATOM 821 N N . MET A 1 105 ? 23.955 -13.241 -29.296 1.00 57.28 105 MET A N 1
ATOM 822 C CA . MET A 1 105 ? 24.757 -14.086 -30.182 1.00 57.28 105 MET A CA 1
ATOM 823 C C . MET A 1 105 ? 24.826 -15.500 -29.590 1.00 57.28 105 MET A C 1
ATOM 825 O O . MET A 1 105 ? 25.045 -15.624 -28.379 1.00 57.28 105 MET A O 1
ATOM 829 N N . PRO A 1 106 ? 24.598 -16.548 -30.400 1.00 53.78 106 PRO A N 1
ATOM 830 C CA . PRO A 1 106 ? 24.675 -17.909 -29.907 1.00 53.78 106 PRO A CA 1
ATOM 831 C C . PRO A 1 106 ? 26.069 -18.118 -29.315 1.00 53.78 106 PRO A C 1
ATOM 833 O O . PRO A 1 106 ? 27.067 -17.835 -29.979 1.00 53.78 106 PRO A O 1
ATOM 836 N N . CYS A 1 107 ? 26.109 -18.536 -28.050 1.00 50.75 107 CYS A N 1
ATOM 837 C CA . CYS A 1 107 ? 27.311 -19.097 -27.451 1.00 50.75 107 CYS A CA 1
ATOM 838 C C . CYS A 1 107 ? 27.829 -20.259 -28.306 1.00 50.75 107 CYS A C 1
ATOM 840 O O . CYS A 1 107 ? 26.976 -21.035 -28.802 1.00 50.75 107 CYS A O 1
#

InterPro domains:
  IPR036280 Multiheme cytochrome superfamily [SSF48695] (43-67)

Organism: NCBI:txid29290

Foldseek 3Di:
DVVVVVVVVVVVVVVVVVVVVVVVPPCPPDDDDPDPVVVCVVPPCPVVCVPPVVVCVVCCPDCVVVVQCPVPNVNVVVVVVVVVVVVVVVVVVCVVDVDPCRVPPDD

Sequence (107 aa):
MRTLKLVVLLTIALGLLVPAVVMAKADDSGKEVKTAKELIAMYDSTRCKQCHEQIYKDWEKSLHSKPLIGPFSKTLGTLIDYLKQRDGELKKSSEITKSIKDYMMPC

Radius of gyration: 27.85 Å; chains: 1; bounding box: 47×47×81 Å

pLDDT: mean 77.5, std 12.59, range [50.75, 97.19]